Protein AF-A0A067PJH4-F1 (afdb_monomer)

pLDDT: mean 76.13, std 14.45, range [44.94, 95.19]

Secondary structure (DSSP, 8-state):
--HHHHHHHHHHHH-GGGTSPP-S-HHHHTTHHHHHHHHHHHHHHH-TTSS-HHHHHHHTTSS-TTS--PPPPSSSPPHHHHHHHHHHHHHHHHHHHHHHHHHHHHHTPPPP----

Organism: NCBI:txid933084

Structure (mmCIF, N/CA/C/O backbone):
data_AF-A0A067PJH4-F1
#
_entry.id   AF-A0A067PJH4-F1
#
loop_
_atom_site.group_PDB
_atom_site.id
_atom_site.type_symbol
_atom_site.label_atom_id
_atom_site.label_alt_id
_atom_site.label_comp_id
_atom_site.label_asym_id
_atom_site.label_entity_id
_atom_site.label_seq_id
_atom_site.pdbx_PDB_ins_code
_atom_site.Cartn_x
_atom_site.Cartn_y
_atom_site.Cartn_z
_atom_site.occupancy
_atom_site.B_iso_or_equiv
_atom_site.auth_seq_id
_atom_site.auth_comp_id
_atom_site.auth_asym_id
_atom_site.auth_atom_id
_atom_site.pdbx_PDB_model_num
ATOM 1 N N . GLN A 1 1 ? 20.471 2.892 -0.998 1.00 52.94 1 GLN A N 1
ATOM 2 C CA . GLN A 1 1 ? 19.216 3.338 -1.635 1.00 52.94 1 GLN A CA 1
ATOM 3 C C . GLN A 1 1 ? 18.315 2.127 -1.824 1.00 52.94 1 GLN A C 1
ATOM 5 O O . GLN A 1 1 ? 18.757 1.138 -2.403 1.00 52.94 1 GLN A O 1
ATOM 10 N N . ASN A 1 2 ? 17.112 2.161 -1.260 1.00 72.62 2 ASN A N 1
ATOM 11 C CA . ASN A 1 2 ? 16.223 1.009 -1.178 1.00 72.62 2 ASN A CA 1
ATOM 12 C C . ASN A 1 2 ? 15.384 0.891 -2.463 1.00 72.62 2 ASN A C 1
ATOM 14 O O . ASN A 1 2 ? 14.664 1.815 -2.836 1.00 72.62 2 ASN A O 1
ATOM 18 N N . VAL A 1 3 ? 15.464 -0.244 -3.164 1.00 70.44 3 VAL A N 1
ATOM 19 C CA . VAL A 1 3 ? 14.718 -0.462 -4.424 1.00 70.44 3 VAL A CA 1
ATOM 20 C C . VAL A 1 3 ? 13.205 -0.406 -4.187 1.00 70.44 3 VAL A C 1
ATOM 22 O O . VAL A 1 3 ? 12.457 0.050 -5.048 1.00 70.44 3 VAL A O 1
ATOM 25 N N . ILE A 1 4 ? 12.775 -0.825 -2.997 1.00 71.69 4 ILE A N 1
ATOM 26 C CA . ILE A 1 4 ? 11.375 -0.846 -2.576 1.00 71.69 4 ILE A CA 1
ATOM 27 C C . ILE A 1 4 ? 10.819 0.580 -2.465 1.00 71.69 4 ILE A C 1
ATOM 29 O O . ILE A 1 4 ? 9.781 0.876 -3.050 1.00 71.69 4 ILE A O 1
ATOM 33 N N . GLU A 1 5 ? 11.537 1.478 -1.787 1.00 75.12 5 GLU A N 1
ATOM 34 C CA . GLU A 1 5 ? 11.152 2.892 -1.649 1.00 75.12 5 GLU A CA 1
ATOM 35 C C . GLU A 1 5 ? 11.035 3.573 -3.011 1.00 75.12 5 GLU A C 1
ATOM 37 O O . GLU A 1 5 ? 10.063 4.280 -3.264 1.00 75.12 5 GLU A O 1
ATOM 42 N N . ARG A 1 6 ? 11.966 3.288 -3.931 1.00 74.25 6 ARG A N 1
ATOM 43 C CA . ARG A 1 6 ? 11.918 3.844 -5.288 1.00 74.25 6 ARG A CA 1
ATOM 44 C C . ARG A 1 6 ? 10.659 3.413 -6.043 1.00 74.25 6 ARG A C 1
ATOM 46 O O . ARG A 1 6 ? 10.042 4.234 -6.711 1.00 74.25 6 ARG A O 1
ATOM 53 N N . ILE A 1 7 ? 10.270 2.142 -5.934 1.00 77.75 7 ILE A N 1
ATOM 54 C CA . ILE A 1 7 ? 9.057 1.623 -6.585 1.00 77.75 7 ILE A CA 1
ATOM 55 C C . ILE A 1 7 ? 7.810 2.278 -5.987 1.00 77.75 7 ILE A C 1
ATOM 57 O O . ILE A 1 7 ? 6.942 2.731 -6.732 1.00 77.75 7 ILE A O 1
ATOM 61 N N . PHE A 1 8 ? 7.726 2.371 -4.658 1.00 77.75 8 PHE A N 1
ATOM 62 C CA . PHE A 1 8 ? 6.590 3.023 -4.007 1.00 77.75 8 PHE A CA 1
ATOM 63 C C . PHE A 1 8 ? 6.503 4.511 -4.324 1.00 77.75 8 PHE A C 1
ATOM 65 O O . PHE A 1 8 ? 5.397 5.016 -4.498 1.00 77.75 8 PHE A O 1
ATOM 72 N N . GLY A 1 9 ? 7.640 5.191 -4.453 1.00 78.38 9 GLY A N 1
ATOM 73 C CA . GLY A 1 9 ? 7.681 6.567 -4.918 1.00 78.38 9 GLY A CA 1
ATOM 74 C C . GLY A 1 9 ? 7.031 6.713 -6.296 1.00 78.38 9 GLY A C 1
ATOM 75 O O . GLY A 1 9 ? 6.099 7.499 -6.444 1.00 78.38 9 GLY A O 1
ATOM 76 N N . VAL A 1 10 ? 7.479 5.930 -7.290 1.00 80.00 10 VAL A N 1
ATOM 77 C CA . VAL A 1 10 ? 6.951 6.017 -8.670 1.00 80.00 10 VAL A CA 1
ATOM 78 C C . VAL A 1 10 ? 5.439 5.804 -8.672 1.00 80.00 10 VAL A C 1
ATOM 80 O O . VAL A 1 10 ? 4.696 6.515 -9.347 1.00 80.00 10 VAL A O 1
ATOM 83 N N . MET A 1 11 ? 4.978 4.837 -7.876 1.00 81.62 11 MET A N 1
ATOM 84 C CA . MET A 1 11 ? 3.560 4.520 -7.750 1.00 81.62 11 MET A CA 1
ATOM 85 C C . MET A 1 11 ? 2.754 5.659 -7.114 1.00 81.62 11 MET A C 1
ATOM 87 O O . MET A 1 11 ? 1.649 5.928 -7.575 1.00 81.62 11 MET A O 1
ATOM 91 N N . LYS A 1 12 ? 3.273 6.334 -6.082 1.00 80.75 12 LYS A N 1
ATOM 92 C CA . LYS A 1 12 ? 2.582 7.455 -5.423 1.00 80.75 12 LYS A CA 1
ATOM 93 C C . LYS A 1 12 ? 2.448 8.677 -6.332 1.00 80.75 12 LYS A C 1
ATOM 95 O O . LYS A 1 12 ? 1.364 9.250 -6.395 1.00 80.75 12 LYS A O 1
ATOM 100 N N . TRP A 1 13 ? 3.497 9.008 -7.083 1.00 80.94 13 TRP A N 1
ATOM 101 C CA . TRP A 1 13 ? 3.464 10.103 -8.059 1.00 80.94 13 TRP A CA 1
ATOM 102 C C . TRP A 1 13 ? 2.497 9.818 -9.205 1.00 80.94 13 TRP A C 1
ATOM 104 O O . TRP A 1 13 ? 1.666 10.654 -9.554 1.00 80.94 13 TRP A O 1
ATOM 114 N N . GLN A 1 14 ? 2.540 8.599 -9.750 1.00 81.06 14 GLN A N 1
ATOM 115 C CA . GLN A 1 14 ? 1.642 8.213 -10.834 1.00 81.06 14 GLN A CA 1
ATOM 116 C C . GLN A 1 14 ? 0.177 8.149 -10.373 1.00 81.06 14 GLN A C 1
ATOM 118 O O . GLN A 1 14 ? -0.734 8.483 -11.132 1.00 81.06 14 GLN A O 1
ATOM 123 N N . TRP A 1 15 ? -0.066 7.717 -9.133 1.00 85.50 15 TRP A N 1
ATOM 124 C CA . TRP A 1 15 ? -1.402 7.460 -8.609 1.00 85.50 15 TRP A CA 1
ATOM 125 C C . TRP A 1 15 ? -1.646 8.236 -7.313 1.00 85.50 15 TRP A C 1
ATOM 127 O O . TRP A 1 15 ? -1.503 7.702 -6.213 1.00 85.50 15 TRP A O 1
ATOM 137 N N . ARG A 1 16 ? -2.138 9.477 -7.439 1.00 78.38 16 ARG A N 1
ATOM 138 C CA . ARG A 1 16 ? -2.476 10.356 -6.296 1.00 78.38 16 ARG A CA 1
ATOM 139 C C . ARG A 1 16 ? -3.435 9.734 -5.270 1.00 78.38 16 ARG A C 1
ATOM 141 O O . ARG A 1 16 ? -3.446 10.152 -4.118 1.00 78.38 16 ARG A O 1
ATOM 148 N N . ILE A 1 17 ? -4.207 8.714 -5.654 1.00 81.25 17 ILE A N 1
ATOM 149 C CA . ILE A 1 17 ? -5.060 7.933 -4.740 1.00 81.25 17 ILE A CA 1
ATOM 150 C C . ILE A 1 17 ? -4.268 7.233 -3.618 1.00 81.25 17 ILE A C 1
ATOM 152 O O . ILE A 1 17 ? -4.845 6.894 -2.595 1.00 81.25 17 ILE A O 1
ATOM 156 N N . LEU A 1 18 ? -2.957 7.026 -3.789 1.00 79.44 18 LEU A N 1
ATOM 157 C CA . LEU A 1 18 ? -2.064 6.487 -2.756 1.00 79.44 18 LEU A CA 1
ATOM 158 C C . LEU A 1 18 ? -1.536 7.555 -1.785 1.00 79.44 18 LEU A C 1
ATOM 160 O O . LEU A 1 18 ? -0.932 7.204 -0.772 1.00 79.44 18 LEU A O 1
ATOM 164 N N . VAL A 1 19 ? -1.717 8.837 -2.112 1.00 73.69 19 VAL A N 1
ATOM 165 C CA . VAL A 1 19 ? -1.280 9.989 -1.306 1.00 73.69 19 VAL A CA 1
ATOM 166 C C . VAL A 1 19 ? -2.459 10.589 -0.536 1.00 73.69 19 VAL A C 1
ATOM 168 O O . VAL A 1 19 ? -2.292 11.101 0.566 1.00 73.69 19 VAL A O 1
ATOM 171 N N . LEU A 1 20 ? -3.665 10.498 -1.096 1.00 75.19 20 LEU A N 1
ATOM 172 C CA . LEU A 1 20 ? -4.884 10.978 -0.455 1.00 75.19 20 LEU A CA 1
ATOM 173 C C . LEU A 1 20 ? -5.396 9.975 0.593 1.00 75.19 20 LEU A C 1
ATOM 175 O O . LEU A 1 20 ? -5.329 8.767 0.351 1.00 75.19 20 LEU A O 1
ATOM 179 N N . PRO A 1 21 ? -5.950 10.446 1.729 1.00 66.69 21 PRO A N 1
ATOM 180 C CA . PRO A 1 21 ? -6.597 9.568 2.692 1.00 66.69 21 PRO A CA 1
ATOM 181 C C . PRO A 1 21 ? -7.761 8.834 2.009 1.00 66.69 21 PRO A C 1
ATOM 183 O O . PRO A 1 21 ? -8.663 9.488 1.482 1.00 66.69 21 PRO A O 1
ATOM 186 N N . PRO A 1 22 ? -7.762 7.492 1.974 1.00 66.88 22 PRO A N 1
ATOM 187 C CA . PRO A 1 22 ? -8.841 6.762 1.333 1.00 66.88 22 PRO A CA 1
ATOM 188 C C . PRO A 1 22 ? -10.119 6.846 2.178 1.00 66.88 22 PRO A C 1
ATOM 190 O O . PRO A 1 22 ? -10.168 6.334 3.291 1.00 66.88 22 PRO A O 1
ATOM 193 N N . GLU A 1 23 ? -11.185 7.413 1.609 1.00 81.75 23 GLU A N 1
ATOM 194 C CA . GLU A 1 23 ? -12.554 7.367 2.165 1.00 81.75 23 GLU A CA 1
ATOM 195 C C . GLU A 1 23 ? -13.227 5.992 1.966 1.00 81.75 23 GLU A C 1
ATOM 197 O O . GLU A 1 23 ? -14.388 5.780 2.309 1.00 81.75 23 GLU A O 1
ATOM 202 N N . TYR A 1 24 ? -12.499 5.037 1.383 1.00 84.38 24 TYR A N 1
ATOM 203 C CA . TYR A 1 24 ? -12.992 3.704 1.065 1.00 84.38 24 TYR A CA 1
ATOM 204 C C . TYR A 1 24 ? -12.930 2.764 2.273 1.00 84.38 24 TYR A C 1
ATOM 206 O O . TYR A 1 24 ? -12.025 2.862 3.099 1.00 84.38 24 TYR A O 1
ATOM 214 N N . GLY A 1 25 ? -13.835 1.784 2.330 1.00 87.94 25 GLY A N 1
ATOM 215 C CA . GLY A 1 25 ? -13.760 0.686 3.298 1.00 87.94 25 GLY A CA 1
ATOM 216 C C . GLY A 1 25 ? -12.470 -0.137 3.165 1.00 87.94 25 GLY A C 1
ATOM 217 O O . GLY A 1 25 ? -11.844 -0.184 2.102 1.00 87.94 25 GLY A O 1
ATOM 218 N N . MET A 1 26 ? -12.055 -0.799 4.249 1.00 85.75 26 MET A N 1
ATOM 219 C CA . MET A 1 26 ? -10.810 -1.588 4.305 1.00 85.75 26 MET A CA 1
ATOM 220 C C . MET A 1 26 ? -10.762 -2.707 3.244 1.00 85.75 26 MET A C 1
ATOM 222 O O . MET A 1 26 ? -9.711 -3.028 2.684 1.00 85.75 26 MET A O 1
ATOM 226 N N . ASP A 1 27 ? -11.919 -3.280 2.922 1.00 89.12 27 ASP A N 1
ATOM 227 C CA . ASP A 1 27 ? -12.105 -4.286 1.877 1.00 89.12 27 ASP A CA 1
ATOM 228 C C . ASP A 1 27 ? -11.738 -3.770 0.476 1.00 89.12 27 ASP A C 1
ATOM 230 O O . ASP A 1 27 ? -11.226 -4.528 -0.351 1.00 89.12 27 ASP A O 1
ATOM 234 N N . ILE A 1 28 ? -11.954 -2.478 0.225 1.00 87.19 28 ILE A N 1
ATOM 235 C CA . ILE A 1 28 ? -11.571 -1.794 -1.009 1.00 87.19 28 ILE A CA 1
ATOM 236 C C . ILE A 1 28 ? -10.107 -1.363 -0.927 1.00 87.19 28 ILE A C 1
ATOM 238 O O . ILE A 1 28 ? -9.347 -1.632 -1.858 1.00 87.19 28 ILE A O 1
ATOM 242 N N . GLN A 1 29 ? -9.683 -0.763 0.192 1.00 87.69 29 GLN A N 1
ATOM 243 C CA . GLN A 1 29 ? -8.310 -0.275 0.376 1.00 87.69 29 GLN A CA 1
ATOM 244 C C . GLN A 1 29 ? -7.262 -1.366 0.126 1.00 87.69 29 GLN A C 1
ATOM 246 O O . GLN A 1 29 ? -6.265 -1.126 -0.551 1.00 87.69 29 GLN A O 1
ATOM 251 N N . THR A 1 30 ? -7.511 -2.590 0.594 1.00 88.12 30 THR A N 1
ATOM 252 C CA . THR A 1 30 ? -6.602 -3.734 0.396 1.00 88.12 30 THR A CA 1
ATOM 253 C C . THR A 1 30 ? -6.442 -4.160 -1.068 1.00 88.12 30 THR A C 1
ATOM 255 O O . THR A 1 30 ? -5.421 -4.747 -1.430 1.00 88.12 30 THR A O 1
ATOM 258 N N . ARG A 1 31 ? -7.411 -3.847 -1.936 1.00 92.06 31 ARG A N 1
ATOM 259 C CA . ARG A 1 31 ? -7.384 -4.198 -3.367 1.00 92.06 31 ARG A CA 1
ATOM 260 C C . ARG A 1 31 ? -6.678 -3.146 -4.218 1.00 92.06 31 ARG A C 1
ATOM 262 O O . ARG A 1 31 ? -6.160 -3.485 -5.283 1.00 92.06 31 ARG A O 1
ATOM 269 N N . ILE A 1 32 ? -6.630 -1.895 -3.752 1.00 89.56 32 ILE A N 1
ATOM 270 C CA . ILE A 1 32 ? -6.057 -0.761 -4.493 1.00 89.56 32 ILE A CA 1
ATOM 271 C C . ILE A 1 32 ? -4.590 -1.017 -4.886 1.00 89.56 32 ILE A C 1
ATOM 273 O O . ILE A 1 32 ? -4.294 -0.905 -6.077 1.00 89.56 32 ILE A O 1
ATOM 277 N N . PRO A 1 33 ? -3.670 -1.431 -3.985 1.00 87.75 33 PRO A N 1
ATOM 278 C CA . PRO A 1 33 ? -2.267 -1.629 -4.355 1.00 87.75 33 PRO A CA 1
ATOM 279 C C . PRO A 1 33 ? -2.080 -2.662 -5.470 1.00 87.75 33 PRO A C 1
ATOM 281 O O . PRO A 1 33 ? -1.357 -2.416 -6.433 1.00 87.75 33 PRO A O 1
ATOM 284 N N . ALA A 1 34 ? -2.769 -3.802 -5.380 1.00 89.56 34 ALA A N 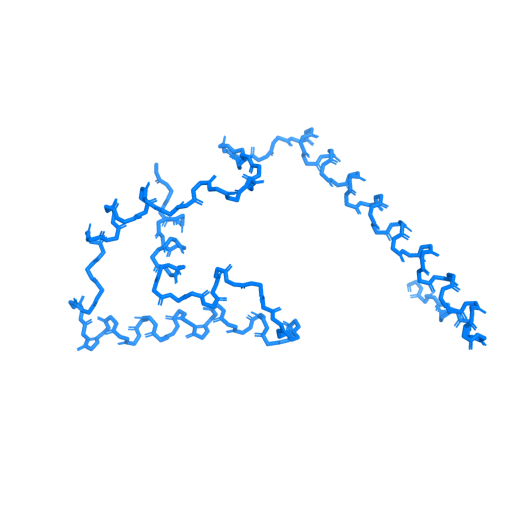1
ATOM 285 C CA . ALA A 1 34 ? -2.674 -4.859 -6.382 1.00 89.56 34 ALA A CA 1
ATOM 286 C C . ALA A 1 34 ? -3.232 -4.412 -7.744 1.00 89.56 34 ALA A C 1
ATOM 288 O O . ALA A 1 34 ? -2.614 -4.679 -8.778 1.00 89.56 34 ALA A O 1
ATOM 289 N N . ALA A 1 35 ? -4.361 -3.695 -7.749 1.00 92.19 35 ALA A N 1
ATOM 290 C CA . ALA A 1 35 ? -4.964 -3.162 -8.967 1.00 92.19 35 ALA A CA 1
ATOM 291 C C . ALA A 1 35 ? -4.048 -2.138 -9.654 1.00 92.19 35 ALA A C 1
ATOM 293 O O . ALA A 1 35 ? -3.807 -2.238 -10.857 1.00 92.19 35 ALA A O 1
ATOM 294 N N . LEU A 1 36 ? -3.477 -1.200 -8.893 1.00 91.19 36 LEU A N 1
ATOM 295 C CA . LEU A 1 36 ? -2.552 -0.204 -9.432 1.00 91.19 36 LEU A CA 1
ATOM 296 C C . LEU A 1 36 ? -1.277 -0.851 -9.973 1.00 91.19 36 LEU A C 1
ATOM 298 O O . LEU A 1 36 ? -0.826 -0.476 -11.051 1.00 91.19 36 LEU A O 1
ATOM 302 N N . CYS A 1 37 ? -0.724 -1.858 -9.290 1.00 88.06 37 CYS A N 1
ATOM 303 C CA . CYS A 1 37 ? 0.414 -2.624 -9.803 1.00 88.06 37 CYS A CA 1
ATOM 304 C C . CYS A 1 37 ? 0.084 -3.319 -11.133 1.00 88.06 37 CYS A C 1
ATOM 306 O O . CYS A 1 37 ? 0.901 -3.311 -12.053 1.00 88.06 37 CYS A O 1
ATOM 308 N N . ALA A 1 38 ? -1.112 -3.902 -11.265 1.00 92.44 38 ALA A N 1
ATOM 309 C CA . ALA A 1 38 ? -1.544 -4.534 -12.509 1.00 92.44 38 ALA A CA 1
ATOM 310 C C . ALA A 1 38 ? -1.671 -3.515 -13.655 1.00 92.44 38 ALA A C 1
ATOM 312 O O . ALA A 1 38 ? -1.174 -3.767 -14.752 1.00 92.44 38 ALA A O 1
ATOM 313 N N . ILE A 1 39 ? -2.271 -2.351 -13.387 1.00 91.56 39 ILE A N 1
ATOM 314 C CA . ILE A 1 39 ? -2.413 -1.260 -14.363 1.00 91.56 39 ILE A CA 1
ATOM 315 C C . ILE A 1 39 ? -1.042 -0.695 -14.748 1.00 91.56 39 ILE A C 1
ATOM 317 O O . ILE A 1 39 ? -0.760 -0.531 -15.931 1.00 91.56 39 ILE A O 1
ATOM 321 N N . HIS A 1 40 ? -0.161 -0.459 -13.776 1.00 87.62 40 HIS A N 1
ATOM 322 C CA . HIS A 1 40 ? 1.205 0.002 -14.015 1.00 87.62 40 HIS A CA 1
ATOM 323 C C . HIS A 1 40 ? 1.973 -0.973 -14.918 1.00 87.62 40 HIS A C 1
ATOM 325 O O . HIS A 1 40 ? 2.580 -0.565 -15.908 1.00 87.62 40 HIS A O 1
ATOM 331 N N . ASN A 1 41 ? 1.890 -2.275 -14.632 1.00 88.31 41 ASN A N 1
ATOM 332 C CA . ASN A 1 41 ? 2.519 -3.311 -15.451 1.00 88.31 41 ASN A CA 1
ATOM 333 C C . ASN A 1 41 ? 1.924 -3.382 -16.861 1.00 88.31 41 ASN A C 1
ATOM 335 O O . ASN A 1 41 ? 2.658 -3.611 -17.823 1.00 88.31 41 ASN A O 1
ATOM 339 N N . PHE A 1 42 ? 0.609 -3.195 -16.989 1.00 92.44 42 PHE A N 1
ATOM 340 C CA . PHE A 1 42 ? -0.067 -3.143 -18.280 1.00 92.44 42 PHE A CA 1
ATOM 341 C C . PHE A 1 42 ? 0.441 -1.963 -19.111 1.00 92.44 42 PHE A C 1
ATOM 343 O O . PHE A 1 42 ? 0.927 -2.173 -20.218 1.00 92.44 42 PHE A O 1
ATOM 350 N N . ILE A 1 43 ? 0.416 -0.751 -18.554 1.00 88.31 43 ILE A N 1
ATOM 351 C CA . ILE A 1 43 ? 0.903 0.459 -19.227 1.00 88.31 43 ILE A CA 1
ATOM 352 C C . ILE A 1 43 ? 2.355 0.267 -19.657 1.00 88.31 43 ILE A C 1
ATOM 354 O O . ILE A 1 43 ? 2.654 0.378 -20.836 1.00 88.31 43 ILE A O 1
ATOM 358 N N . ARG A 1 44 ? 3.235 -0.165 -18.748 1.00 84.81 44 ARG A N 1
ATOM 359 C CA . ARG A 1 44 ? 4.658 -0.377 -19.051 1.00 84.81 44 ARG A CA 1
ATOM 360 C C . ARG A 1 44 ? 4.905 -1.391 -20.173 1.00 84.81 44 ARG A C 1
ATOM 362 O O . ARG A 1 44 ? 5.917 -1.315 -20.863 1.00 84.81 44 ARG A O 1
ATOM 369 N N . ARG A 1 45 ? 4.015 -2.373 -20.339 1.00 89.38 45 ARG A N 1
ATOM 370 C CA . ARG A 1 45 ? 4.129 -3.388 -21.394 1.00 89.38 45 ARG A CA 1
ATOM 371 C C . ARG A 1 45 ? 3.774 -2.847 -22.779 1.00 89.38 45 ARG A C 1
ATOM 373 O O . ARG A 1 45 ? 4.337 -3.334 -23.756 1.00 89.38 45 ARG A O 1
ATOM 380 N N . PHE A 1 46 ? 2.829 -1.917 -22.865 1.00 91.19 46 PHE A N 1
ATOM 381 C CA . PHE A 1 46 ? 2.294 -1.420 -24.137 1.00 91.19 46 PHE A CA 1
ATOM 382 C C . PHE A 1 46 ? 2.784 -0.016 -24.501 1.00 91.19 46 PHE A C 1
ATOM 384 O O . PHE A 1 46 ? 2.790 0.329 -25.677 1.00 91.19 46 PHE A O 1
ATOM 391 N N . ASP A 1 47 ? 3.224 0.751 -23.512 1.00 86.75 47 ASP A N 1
ATOM 392 C CA . ASP A 1 47 ? 3.789 2.086 -23.650 1.00 86.75 47 ASP A CA 1
ATOM 393 C C . ASP A 1 47 ? 4.914 2.268 -22.608 1.00 86.75 47 ASP A C 1
ATOM 395 O O . ASP A 1 47 ? 4.692 2.770 -21.500 1.00 86.75 47 ASP A O 1
ATOM 399 N N . PRO A 1 48 ? 6.125 1.763 -22.905 1.00 78.75 48 PRO A N 1
ATOM 400 C CA . PRO A 1 48 ? 7.248 1.799 -21.972 1.00 78.75 48 PRO A CA 1
ATOM 401 C C . PRO A 1 48 ? 7.768 3.219 -21.704 1.00 78.75 48 PRO A C 1
ATOM 403 O O . PRO A 1 48 ? 8.397 3.426 -20.667 1.00 78.75 48 PRO A O 1
ATOM 406 N N . ASP A 1 49 ? 7.479 4.175 -22.592 1.00 80.88 49 ASP A N 1
ATOM 407 C CA . ASP A 1 49 ? 7.920 5.569 -22.488 1.00 80.88 49 ASP A CA 1
ATOM 408 C C . ASP A 1 49 ? 6.886 6.462 -21.777 1.00 80.88 49 ASP A C 1
ATOM 410 O O . ASP A 1 49 ? 7.189 7.602 -21.424 1.00 80.88 49 ASP A O 1
ATOM 414 N N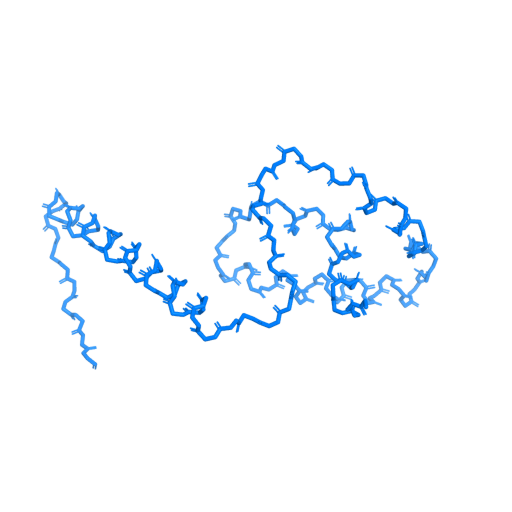 . TYR A 1 50 ? 5.680 5.940 -21.505 1.00 79.81 50 TYR A N 1
ATOM 415 C CA . TYR A 1 50 ? 4.615 6.644 -20.780 1.00 79.81 50 TYR A CA 1
ATOM 416 C C . TYR A 1 50 ? 5.068 7.173 -19.414 1.00 79.81 50 TYR A C 1
ATOM 418 O O . TYR A 1 50 ? 4.654 8.247 -18.978 1.00 79.81 50 TYR A O 1
ATOM 426 N N . ILE A 1 51 ? 5.910 6.400 -18.721 1.00 72.62 51 ILE A N 1
ATOM 427 C CA . ILE A 1 51 ? 6.450 6.748 -17.407 1.00 72.62 51 ILE A CA 1
ATOM 428 C C . ILE A 1 51 ? 7.951 6.949 -17.553 1.00 72.62 51 ILE A C 1
ATOM 430 O O . ILE A 1 51 ? 8.730 5.997 -17.477 1.00 72.62 51 ILE A O 1
ATOM 434 N N . ASP A 1 52 ? 8.366 8.202 -17.703 1.00 70.06 52 ASP A N 1
ATOM 435 C CA . ASP A 1 52 ? 9.777 8.550 -17.608 1.00 70.06 52 ASP A CA 1
ATOM 436 C C . ASP A 1 52 ? 10.222 8.507 -16.137 1.00 70.06 52 ASP A C 1
ATOM 438 O O . ASP A 1 52 ? 10.136 9.481 -15.385 1.00 70.06 52 ASP A O 1
ATOM 442 N N . ALA A 1 53 ? 10.710 7.339 -15.722 1.00 62.97 53 ALA A N 1
ATOM 443 C CA . ALA A 1 53 ? 11.253 7.121 -14.387 1.00 62.97 53 ALA A CA 1
ATOM 444 C C . ALA A 1 53 ? 12.463 8.025 -14.069 1.00 62.97 53 ALA A C 1
ATOM 446 O O . ALA A 1 53 ? 12.787 8.195 -12.894 1.00 62.97 53 ALA A O 1
ATOM 447 N N . ASN A 1 54 ? 13.123 8.619 -15.073 1.00 63.19 54 ASN A N 1
ATOM 448 C CA . ASN A 1 54 ? 14.212 9.571 -14.844 1.00 63.19 54 ASN A CA 1
ATOM 449 C C . ASN A 1 54 ? 13.679 10.965 -14.488 1.00 63.19 54 ASN A C 1
ATOM 451 O O . ASN A 1 54 ? 14.265 11.629 -13.635 1.00 63.19 54 ASN A O 1
ATOM 455 N N . LYS A 1 55 ? 12.543 11.385 -15.065 1.00 62.78 55 LYS A N 1
ATOM 456 C CA . LYS A 1 55 ? 11.820 12.608 -14.656 1.00 62.78 55 LYS A CA 1
ATOM 457 C C . LYS A 1 55 ? 11.387 12.545 -13.194 1.00 62.78 55 LYS A C 1
ATOM 459 O O . LYS A 1 55 ? 11.517 13.517 -12.456 1.00 62.78 55 LYS A O 1
ATOM 464 N N . PHE A 1 56 ? 10.940 11.366 -12.774 1.00 61.25 56 PHE A N 1
ATOM 465 C CA . PHE A 1 56 ? 10.500 11.094 -11.412 1.00 61.25 56 PHE A CA 1
ATOM 466 C C . PHE A 1 56 ? 11.602 11.308 -10.353 1.00 61.25 56 PHE A C 1
ATOM 468 O O . PHE A 1 56 ? 11.313 11.724 -9.235 1.00 61.25 56 PHE A O 1
ATOM 475 N N . GLN A 1 57 ? 12.877 11.089 -10.692 1.00 56.09 57 GLN A N 1
ATOM 476 C CA . GLN A 1 57 ? 13.975 11.312 -9.746 1.00 56.09 57 GLN A CA 1
ATOM 477 C C . GLN A 1 57 ? 14.250 12.804 -9.466 1.00 56.09 57 GLN A C 1
ATOM 479 O O . GLN A 1 57 ? 14.855 13.113 -8.442 1.00 56.09 57 GLN A O 1
ATOM 484 N N . GLY A 1 58 ? 13.803 13.712 -10.343 1.00 52.53 58 GLY A N 1
ATOM 485 C CA . GLY A 1 58 ? 13.854 15.161 -10.117 1.00 52.53 58 GLY A CA 1
ATOM 486 C C . GLY A 1 58 ? 12.669 15.688 -9.301 1.00 52.53 58 GLY A C 1
ATOM 487 O O . GLY A 1 58 ? 12.878 16.479 -8.392 1.00 52.53 58 GLY A O 1
ATOM 488 N N . ASP A 1 59 ? 11.456 15.199 -9.583 1.00 51.88 59 ASP A N 1
ATOM 489 C CA . ASP A 1 59 ? 10.191 15.657 -8.967 1.00 51.88 59 ASP A CA 1
ATOM 490 C C . ASP A 1 59 ? 10.010 15.187 -7.509 1.00 51.88 59 ASP A C 1
ATOM 492 O O . ASP A 1 59 ? 9.378 15.861 -6.703 1.00 51.88 59 ASP A O 1
ATOM 496 N N . LEU A 1 60 ? 10.597 14.042 -7.134 1.00 52.38 60 LEU A N 1
ATOM 497 C CA . LEU A 1 60 ? 10.584 13.532 -5.754 1.00 52.38 60 LEU A CA 1
ATOM 498 C C . LEU A 1 60 ? 11.244 14.460 -4.725 1.00 52.38 60 LEU A C 1
ATOM 500 O O . LEU A 1 60 ? 11.049 14.275 -3.526 1.00 52.38 60 LEU A O 1
ATOM 504 N N . LEU A 1 61 ? 12.080 15.393 -5.180 1.00 50.72 61 LEU A N 1
ATOM 505 C CA . LEU A 1 61 ? 12.741 16.365 -4.314 1.00 50.72 61 LEU A CA 1
ATOM 506 C C . LEU A 1 61 ? 11.831 17.563 -3.990 1.00 50.72 61 LEU A C 1
ATOM 508 O O . LEU A 1 61 ? 12.137 18.293 -3.050 1.00 50.72 61 LEU A O 1
ATOM 512 N N . ASP A 1 62 ? 10.719 17.720 -4.721 1.00 49.47 62 ASP A N 1
ATOM 513 C CA . ASP A 1 62 ? 9.794 18.857 -4.637 1.00 49.47 62 ASP A CA 1
ATOM 514 C C . ASP A 1 62 ? 8.417 18.492 -4.033 1.00 49.47 62 ASP A C 1
ATOM 516 O O . ASP A 1 62 ? 7.554 19.364 -3.913 1.00 49.47 62 ASP A O 1
ATOM 520 N N . GLU A 1 63 ? 8.188 17.238 -3.605 1.00 51.03 63 GLU A N 1
ATOM 521 C CA . GLU A 1 63 ? 6.992 16.867 -2.824 1.00 51.03 63 GLU A CA 1
ATOM 522 C C . GLU A 1 63 ? 7.058 17.481 -1.412 1.00 51.03 63 GLU A C 1
ATOM 524 O O . GLU A 1 63 ? 7.529 16.876 -0.453 1.00 51.03 63 GLU A O 1
ATOM 529 N N . ASP A 1 64 ? 6.606 18.732 -1.335 1.00 46.81 64 ASP A N 1
ATOM 530 C CA . ASP A 1 64 ? 5.878 19.375 -0.238 1.00 46.81 64 ASP A CA 1
ATOM 531 C C . ASP A 1 64 ? 6.192 18.833 1.172 1.00 46.81 64 ASP A C 1
ATOM 533 O O . ASP A 1 64 ? 5.433 18.078 1.783 1.00 46.81 64 ASP A O 1
ATOM 537 N N . ASN A 1 65 ? 7.330 19.280 1.714 1.00 47.34 65 ASN A N 1
ATOM 538 C CA . ASN A 1 65 ? 7.742 19.089 3.111 1.00 47.34 65 ASN A CA 1
ATOM 539 C C . ASN A 1 65 ? 6.829 19.815 4.131 1.00 47.34 65 ASN A C 1
ATOM 541 O O . ASN A 1 65 ? 7.161 19.871 5.314 1.00 47.34 65 ASN A O 1
ATOM 545 N N . ASP A 1 66 ? 5.700 20.396 3.711 1.00 44.94 66 ASP A N 1
ATOM 546 C CA . ASP A 1 66 ? 4.874 21.270 4.557 1.00 44.94 66 ASP A CA 1
ATOM 547 C C . ASP A 1 66 ? 3.809 2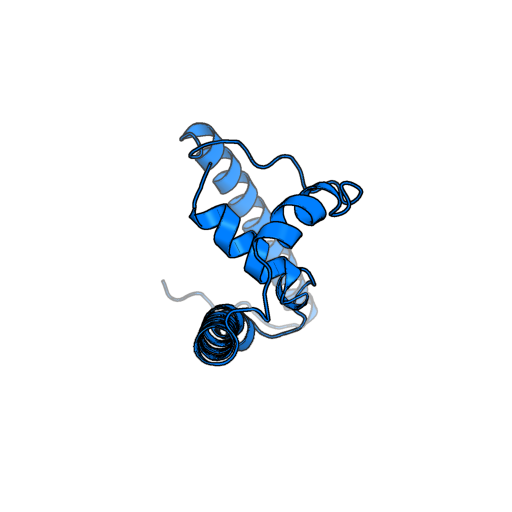0.520 5.376 1.00 44.94 66 ASP A C 1
ATOM 549 O O . ASP A 1 66 ? 3.110 21.091 6.216 1.00 44.94 66 ASP A O 1
ATOM 553 N N . VAL A 1 67 ? 3.716 19.199 5.206 1.00 48.22 67 VAL A N 1
ATOM 554 C CA . VAL A 1 67 ? 3.008 18.342 6.155 1.00 48.22 67 VAL A CA 1
ATOM 555 C C . VAL A 1 67 ? 4.067 17.685 7.025 1.00 48.22 67 VAL A C 1
ATOM 557 O O . VAL A 1 67 ? 4.813 16.836 6.549 1.00 48.22 67 VAL A O 1
ATOM 560 N N . ALA A 1 68 ? 4.141 18.082 8.297 1.00 51.84 68 ALA A N 1
ATOM 561 C CA . ALA A 1 68 ? 5.034 17.510 9.303 1.00 51.84 68 ALA A CA 1
ATOM 562 C C . ALA A 1 68 ? 4.678 16.037 9.611 1.00 51.84 68 ALA A C 1
ATOM 564 O O . ALA A 1 68 ? 4.259 15.684 10.715 1.00 51.84 68 ALA A O 1
ATOM 565 N N . TRP A 1 69 ? 4.813 15.158 8.623 1.00 48.12 69 TRP A N 1
ATOM 566 C CA . TRP A 1 69 ? 4.942 13.729 8.826 1.00 48.12 69 TRP A CA 1
ATOM 567 C C . TRP A 1 69 ? 6.296 13.548 9.498 1.00 48.12 69 TRP A C 1
ATOM 569 O O . TRP A 1 69 ? 7.326 13.816 8.890 1.00 48.12 69 TRP A O 1
ATOM 579 N N . GLY A 1 70 ? 6.288 13.206 10.787 1.00 53.25 70 GLY A N 1
ATOM 580 C CA . GLY A 1 70 ? 7.521 13.040 11.555 1.00 53.25 70 GLY A CA 1
ATOM 581 C C . GLY A 1 70 ? 8.533 12.155 10.824 1.00 53.25 70 GLY A C 1
ATOM 582 O O . GLY A 1 70 ? 8.139 11.229 10.112 1.00 53.25 70 GLY A O 1
ATOM 583 N N . ASP A 1 71 ? 9.820 12.449 11.015 1.00 61.31 71 ASP A N 1
ATOM 584 C CA . ASP A 1 71 ? 10.914 11.744 10.347 1.00 61.31 71 ASP A CA 1
ATOM 585 C C . ASP A 1 71 ? 10.750 10.225 10.462 1.00 61.31 71 ASP A C 1
ATOM 587 O O . ASP A 1 71 ? 10.685 9.652 11.557 1.00 61.31 71 ASP A O 1
ATOM 591 N N . LEU A 1 72 ? 10.692 9.561 9.306 1.00 55.91 72 LEU A N 1
ATOM 592 C CA . LEU A 1 72 ? 10.811 8.114 9.246 1.00 55.91 72 LEU A CA 1
ATOM 593 C C . LEU A 1 72 ? 12.241 7.753 9.650 1.00 55.91 72 LEU A C 1
ATOM 595 O O . LEU A 1 72 ? 13.202 8.226 9.049 1.00 55.91 72 LEU A O 1
ATOM 599 N N . ALA A 1 73 ? 12.383 6.908 10.672 1.00 58.47 73 ALA A N 1
ATOM 600 C CA . ALA A 1 73 ? 13.691 6.431 11.095 1.00 58.47 73 ALA A CA 1
ATOM 601 C C . ALA A 1 73 ? 14.388 5.697 9.935 1.00 58.47 73 ALA A C 1
ATOM 603 O O . ALA A 1 73 ? 13.845 4.742 9.374 1.00 58.47 73 ALA A O 1
ATOM 604 N N . GLU A 1 74 ? 15.599 6.130 9.585 1.00 54.03 74 GLU A N 1
ATOM 605 C CA . GLU A 1 74 ? 16.443 5.439 8.612 1.00 54.03 74 GLU A CA 1
ATOM 606 C C . GLU A 1 74 ? 16.965 4.128 9.226 1.00 54.03 74 GLU A C 1
ATOM 608 O O . GLU A 1 74 ? 17.880 4.117 10.049 1.00 54.03 74 GLU A O 1
ATOM 613 N N . GLY A 1 75 ? 16.369 2.999 8.829 1.00 65.00 75 GLY A N 1
ATOM 614 C CA . GLY A 1 75 ? 16.822 1.656 9.202 1.00 65.00 75 GLY A CA 1
ATOM 615 C C . GLY A 1 75 ? 15.755 0.780 9.870 1.00 65.00 75 GLY A C 1
ATOM 616 O O . GLY A 1 75 ? 14.638 1.220 10.136 1.00 65.00 75 GLY A O 1
ATOM 617 N N . PRO A 1 76 ? 16.057 -0.510 10.112 1.00 61.25 76 PRO A N 1
ATOM 618 C CA . PRO A 1 76 ? 15.143 -1.399 10.819 1.00 61.25 76 PRO A CA 1
ATOM 619 C C . PRO A 1 76 ? 14.932 -0.906 12.255 1.00 61.25 76 PRO A C 1
ATOM 621 O O . PRO A 1 76 ? 15.900 -0.668 12.976 1.00 61.25 76 PRO A O 1
ATOM 624 N N . ALA A 1 77 ? 13.668 -0.799 12.674 1.00 64.19 77 ALA A N 1
ATOM 625 C CA . ALA A 1 77 ? 13.314 -0.360 14.021 1.00 64.19 77 ALA A CA 1
ATOM 626 C C . ALA A 1 77 ? 14.018 -1.222 15.077 1.00 64.19 77 ALA A C 1
ATOM 628 O O . ALA A 1 77 ? 13.919 -2.456 15.062 1.00 64.19 77 ALA A O 1
ATOM 629 N N . ASN A 1 78 ? 14.712 -0.578 16.015 1.00 80.12 78 ASN A N 1
ATOM 630 C CA . ASN A 1 78 ? 15.338 -1.300 17.115 1.00 80.12 78 ASN A CA 1
ATOM 631 C C . ASN A 1 78 ? 14.265 -1.845 18.081 1.00 80.12 78 ASN 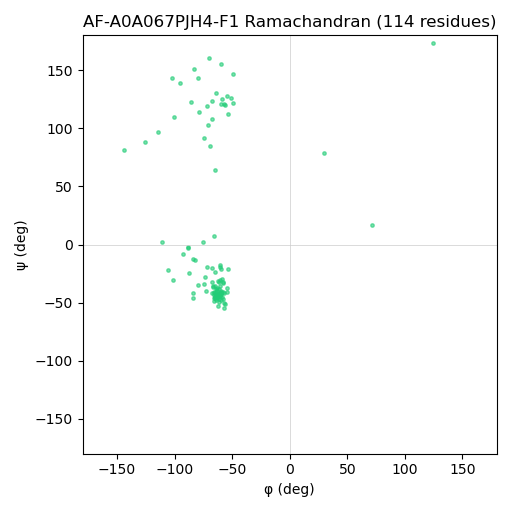A C 1
ATOM 633 O O . ASN A 1 78 ? 13.114 -1.399 18.110 1.00 80.12 78 ASN A O 1
ATOM 637 N N . ALA A 1 79 ? 14.625 -2.844 18.893 1.00 79.88 79 ALA A N 1
ATOM 638 C CA . ALA A 1 79 ? 13.673 -3.490 19.802 1.00 79.88 79 ALA A CA 1
ATOM 639 C C . ALA A 1 79 ? 13.013 -2.497 20.783 1.00 79.88 79 ALA A C 1
ATOM 641 O O . ALA A 1 79 ? 11.845 -2.660 21.134 1.00 79.88 79 ALA A O 1
ATOM 642 N N . ALA A 1 80 ? 13.734 -1.445 21.184 1.00 79.81 80 ALA A N 1
ATOM 643 C CA . ALA A 1 80 ? 13.226 -0.418 22.086 1.00 79.81 80 ALA A CA 1
ATOM 644 C C . ALA A 1 80 ? 12.202 0.509 21.404 1.00 79.81 80 ALA A C 1
ATOM 646 O O . ALA A 1 80 ? 11.190 0.852 22.007 1.00 79.81 80 ALA A O 1
ATOM 647 N N . GLU A 1 81 ? 12.419 0.888 20.145 1.00 79.19 81 GLU A N 1
ATOM 648 C CA . GLU A 1 81 ? 11.470 1.646 19.321 1.00 79.19 81 GLU A CA 1
ATOM 649 C C . GLU A 1 81 ? 10.195 0.857 19.099 1.00 79.19 81 GLU A C 1
ATOM 651 O O . GLU A 1 81 ? 9.103 1.389 19.293 1.00 79.19 81 GLU A O 1
ATOM 656 N N . ARG A 1 82 ? 10.331 -0.432 18.773 1.00 79.81 82 ARG A N 1
ATOM 657 C CA . ARG A 1 82 ? 9.185 -1.322 18.602 1.00 79.81 82 ARG A CA 1
ATOM 658 C C . ARG A 1 82 ? 8.378 -1.452 19.891 1.00 79.81 82 ARG A C 1
ATOM 660 O O . ARG A 1 82 ? 7.155 -1.385 19.842 1.00 79.81 82 ARG A O 1
ATOM 667 N N . ALA A 1 83 ? 9.046 -1.578 21.038 1.00 81.25 83 ALA A N 1
ATOM 668 C CA . ALA A 1 83 ? 8.377 -1.603 22.335 1.00 81.25 83 ALA A CA 1
ATOM 669 C C . ALA A 1 83 ? 7.612 -0.295 22.601 1.00 81.25 83 ALA A C 1
ATOM 671 O O . ALA A 1 83 ? 6.43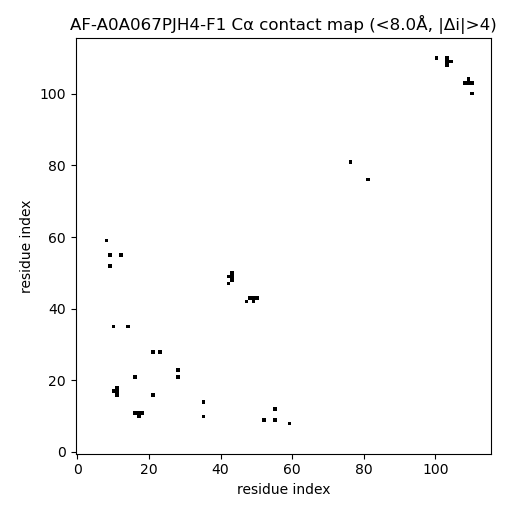2 -0.339 22.937 1.00 81.25 83 ALA A O 1
ATOM 672 N N . ARG A 1 84 ? 8.238 0.869 22.367 1.00 84.00 84 ARG A N 1
ATOM 673 C CA . ARG A 1 84 ? 7.582 2.180 22.522 1.00 84.00 84 ARG A CA 1
ATOM 674 C C . ARG A 1 84 ? 6.373 2.338 21.599 1.00 84.00 84 ARG A C 1
ATOM 676 O O . ARG A 1 84 ? 5.323 2.801 22.043 1.00 84.00 84 ARG A O 1
ATOM 683 N N . ALA A 1 85 ? 6.506 1.940 20.335 1.00 81.88 85 ALA A N 1
ATOM 684 C CA . ALA A 1 85 ? 5.428 1.997 19.353 1.00 81.88 85 ALA A CA 1
ATOM 685 C C . ALA A 1 85 ? 4.257 1.082 19.739 1.00 81.88 85 ALA A C 1
ATOM 687 O O . ALA A 1 85 ? 3.106 1.513 19.673 1.00 81.88 85 ALA A O 1
ATOM 688 N N . ASN A 1 86 ? 4.543 -0.136 20.211 1.00 84.50 86 ASN A N 1
ATOM 689 C CA . ASN A 1 86 ? 3.525 -1.060 20.710 1.00 84.50 86 ASN A CA 1
ATOM 690 C C . ASN A 1 86 ? 2.789 -0.471 21.915 1.00 84.50 86 ASN A C 1
ATOM 692 O O . ASN A 1 86 ? 1.572 -0.366 21.881 1.00 84.50 86 ASN A O 1
ATOM 696 N N . THR A 1 87 ? 3.507 0.038 22.921 1.00 91.31 87 THR A N 1
ATOM 697 C CA . THR A 1 87 ? 2.877 0.691 24.081 1.00 91.31 87 THR A CA 1
ATOM 698 C C . THR A 1 87 ? 1.996 1.866 23.665 1.00 91.31 87 THR A C 1
ATOM 700 O O . THR A 1 87 ? 0.894 2.043 24.185 1.00 91.31 87 THR A O 1
ATOM 703 N N . ARG A 1 88 ? 2.451 2.678 22.701 1.00 89.38 88 ARG A N 1
ATOM 704 C CA . ARG A 1 88 ? 1.651 3.792 22.182 1.00 89.38 88 ARG A CA 1
ATOM 705 C C . ARG A 1 88 ? 0.376 3.293 21.504 1.00 89.38 88 ARG A C 1
ATOM 707 O O . ARG A 1 88 ? -0.676 3.891 21.723 1.00 89.38 88 ARG A O 1
ATOM 714 N N . ARG A 1 89 ? 0.481 2.231 20.704 1.00 89.88 89 ARG A N 1
ATOM 715 C CA . ARG A 1 89 ? -0.638 1.597 20.002 1.00 89.88 89 ARG A CA 1
ATOM 716 C C . ARG A 1 89 ? -1.647 1.003 20.983 1.00 89.88 89 ARG A C 1
ATOM 718 O O . ARG A 1 89 ? -2.829 1.298 20.854 1.00 89.88 89 ARG A O 1
ATOM 725 N N . ASP A 1 90 ? -1.187 0.253 21.979 1.00 91.56 90 ASP A N 1
ATOM 726 C CA . ASP A 1 90 ? -2.046 -0.393 22.978 1.00 91.56 90 ASP A CA 1
ATOM 727 C C . ASP A 1 90 ? -2.802 0.644 23.811 1.00 91.56 90 ASP A C 1
ATOM 729 O O . ASP A 1 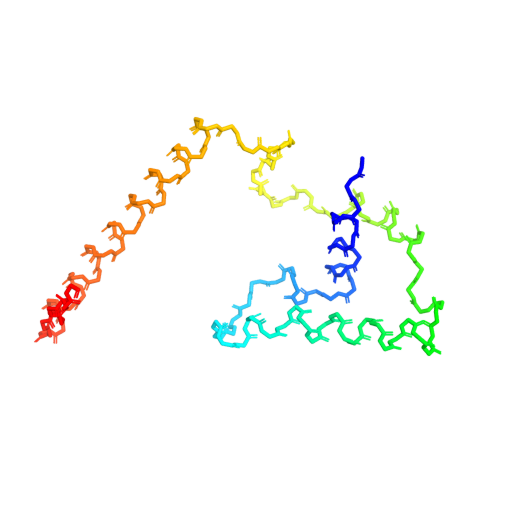90 ? -3.996 0.501 24.056 1.00 91.56 90 ASP A O 1
ATOM 733 N N . ARG A 1 91 ? -2.138 1.751 24.169 1.00 94.81 91 ARG A N 1
ATOM 734 C CA . ARG A 1 91 ? -2.786 2.874 24.858 1.00 94.81 91 ARG A CA 1
ATOM 735 C C . ARG A 1 91 ? -3.911 3.488 24.020 1.00 94.81 91 ARG A C 1
ATOM 737 O O . ARG A 1 91 ? -4.974 3.759 24.559 1.00 94.81 91 ARG A O 1
ATOM 744 N N . ILE A 1 92 ? -3.688 3.706 22.720 1.00 92.75 92 ILE A N 1
ATOM 745 C CA . ILE A 1 92 ? -4.729 4.238 21.821 1.00 92.75 92 ILE A CA 1
ATOM 746 C C . ILE A 1 92 ? -5.889 3.246 21.710 1.00 92.75 92 ILE A C 1
ATOM 748 O O . ILE A 1 92 ? -7.040 3.650 21.811 1.00 92.75 92 ILE A O 1
ATOM 752 N N . ALA A 1 93 ? -5.592 1.955 21.541 1.00 90.38 93 ALA A N 1
ATOM 753 C CA . ALA A 1 93 ? -6.616 0.918 21.466 1.00 90.38 93 ALA A CA 1
ATOM 754 C C . ALA A 1 93 ? -7.467 0.865 22.745 1.00 90.38 93 ALA A C 1
ATOM 756 O O . ALA A 1 93 ? -8.688 0.775 22.658 1.00 90.38 93 ALA A O 1
ATOM 757 N N . LEU A 1 94 ? -6.837 0.990 23.917 1.00 93.50 94 LEU A N 1
ATOM 758 C CA . LEU A 1 94 ? -7.537 1.046 25.197 1.00 93.50 94 LEU A CA 1
ATOM 759 C C . LEU A 1 94 ? -8.425 2.292 25.306 1.00 93.50 94 LEU A C 1
ATOM 761 O O . LEU A 1 94 ? -9.580 2.181 25.700 1.00 93.50 94 LEU A O 1
ATOM 765 N N . GLU A 1 95 ? -7.914 3.465 24.924 1.00 95.19 95 GLU A N 1
ATOM 766 C CA . GLU A 1 95 ? -8.689 4.714 24.925 1.00 95.19 95 GLU A CA 1
ATOM 767 C C . GLU A 1 95 ? -9.919 4.608 24.013 1.00 95.19 95 GLU A C 1
ATOM 769 O O . GLU A 1 95 ? -11.035 4.882 24.452 1.00 95.19 95 GLU A O 1
ATOM 774 N N . MET A 1 96 ? -9.736 4.110 22.786 1.00 93.81 96 MET A N 1
ATOM 775 C CA . MET A 1 96 ? -10.830 3.879 21.839 1.00 93.81 96 MET A CA 1
ATOM 776 C C . MET A 1 96 ? -11.853 2.866 22.364 1.00 93.81 96 MET A C 1
ATOM 778 O O . MET A 1 96 ? -13.053 3.034 22.156 1.00 93.81 96 MET A O 1
ATOM 782 N N . TRP A 1 97 ? -11.397 1.819 23.053 1.00 92.06 97 TRP A N 1
ATOM 783 C CA . TRP A 1 97 ? -12.274 0.820 23.658 1.00 92.06 97 TRP A CA 1
ATOM 784 C C . TRP A 1 97 ? -13.126 1.405 24.789 1.00 92.06 97 TRP A C 1
ATOM 786 O O . TRP A 1 97 ? -14.327 1.153 24.864 1.00 92.06 97 TRP A O 1
ATOM 796 N N . GLU A 1 98 ? -12.534 2.226 25.656 1.00 93.75 98 GLU A N 1
ATOM 797 C CA . GLU A 1 98 ? -13.270 2.917 26.719 1.00 93.75 98 GLU A CA 1
ATOM 798 C C . GLU A 1 98 ? -14.265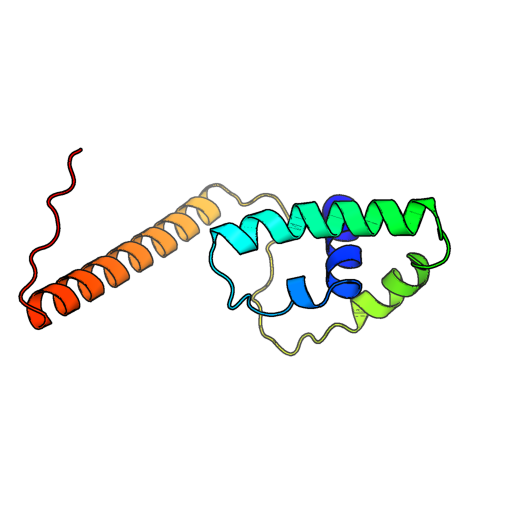 3.951 26.169 1.00 93.75 98 GLU A C 1
ATOM 800 O O . GLU A 1 98 ? -15.360 4.109 26.715 1.00 93.75 98 GLU A O 1
ATOM 805 N N . ASP A 1 99 ? -13.914 4.651 25.088 1.00 92.62 99 ASP A N 1
ATOM 806 C CA . ASP A 1 99 ? -14.840 5.534 24.367 1.00 92.62 99 ASP A CA 1
ATOM 807 C C . ASP A 1 99 ? -16.017 4.742 23.783 1.00 92.62 99 ASP A C 1
ATOM 809 O O . ASP A 1 99 ? -17.176 5.120 23.957 1.00 92.62 99 ASP A O 1
ATOM 813 N N . TYR A 1 100 ? -15.742 3.597 23.158 1.00 87.50 100 TYR A N 1
ATOM 814 C CA . TYR A 1 100 ? -16.771 2.727 22.593 1.00 87.50 100 TYR A CA 1
ATOM 815 C C . TYR A 1 100 ? -17.746 2.202 23.655 1.00 87.50 100 TYR A C 1
ATOM 817 O O . TYR A 1 100 ? -18.961 2.265 23.470 1.00 87.50 100 TYR A O 1
ATOM 825 N N . LYS A 1 101 ? -17.237 1.754 24.809 1.00 88.06 101 LYS A N 1
ATOM 826 C CA . LYS A 1 101 ? -18.086 1.323 25.931 1.00 88.06 101 LYS A CA 1
ATOM 827 C C . LYS A 1 101 ? -18.990 2.443 26.446 1.00 88.06 101 LYS A C 1
ATOM 829 O O . LYS A 1 101 ? -20.127 2.172 26.827 1.00 88.06 101 LYS A O 1
ATOM 834 N N . ARG A 1 102 ? -18.508 3.692 26.451 1.00 89.19 102 ARG A N 1
ATOM 835 C CA . ARG A 1 102 ? -19.331 4.858 26.806 1.00 89.19 102 ARG A CA 1
ATOM 836 C C . ARG A 1 102 ? -20.453 5.086 25.798 1.00 89.19 102 ARG A C 1
ATOM 838 O O . ARG A 1 102 ? -21.594 5.232 26.220 1.00 89.19 102 ARG A O 1
ATOM 845 N N . LEU A 1 103 ? -20.152 5.033 24.501 1.00 89.38 103 LEU A N 1
ATOM 846 C CA . LEU A 1 103 ? -21.162 5.163 23.443 1.00 89.38 103 LEU A CA 1
ATOM 847 C C . LEU A 1 103 ? -22.239 4.073 23.534 1.00 89.38 103 LEU A C 1
ATOM 849 O O . LEU A 1 103 ? -23.425 4.365 23.430 1.00 89.38 103 LEU A O 1
ATOM 853 N N . LEU A 1 104 ? -21.845 2.827 23.801 1.00 86.31 104 LEU A N 1
ATOM 854 C CA . LEU A 1 104 ? -22.792 1.726 24.004 1.00 86.31 104 LEU A CA 1
ATOM 855 C C . LEU A 1 104 ? -23.705 1.950 25.216 1.00 86.31 104 LEU A C 1
ATOM 857 O O . LEU A 1 104 ? -24.915 1.739 25.126 1.00 86.31 104 LEU A O 1
ATOM 861 N N . ALA A 1 105 ? -23.147 2.435 26.329 1.00 84.06 105 ALA A N 1
ATOM 862 C CA . ALA A 1 105 ? -23.930 2.778 27.513 1.00 84.06 105 ALA A CA 1
ATOM 863 C C . ALA A 1 105 ? -24.935 3.912 27.238 1.00 84.06 105 ALA A C 1
ATOM 865 O O . ALA A 1 105 ? -26.058 3.864 27.739 1.00 84.06 105 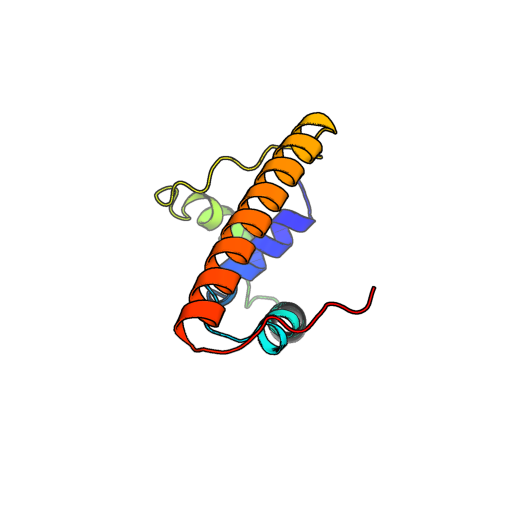ALA A O 1
ATOM 866 N N . GLU A 1 106 ? -24.564 4.902 26.420 1.00 84.88 106 GLU A N 1
ATOM 867 C CA . GLU A 1 106 ? -25.462 5.976 25.973 1.00 84.88 106 GLU A CA 1
ATOM 868 C C . GLU A 1 106 ? -26.582 5.465 25.055 1.00 84.88 106 GLU A C 1
ATOM 870 O O . GLU A 1 106 ? -27.696 5.989 25.090 1.00 84.88 106 GLU A O 1
ATOM 875 N N . TRP A 1 107 ? -26.316 4.429 24.257 1.00 84.94 107 TRP A N 1
ATOM 876 C CA . TRP A 1 107 ? -27.287 3.834 23.331 1.00 84.94 107 TRP A CA 1
ATOM 877 C C . TRP A 1 107 ? -28.143 2.723 23.953 1.00 84.94 107 TRP A C 1
ATOM 879 O O . TRP A 1 107 ? -29.062 2.225 23.306 1.00 84.94 107 TRP A O 1
ATOM 889 N N . GLY A 1 108 ? -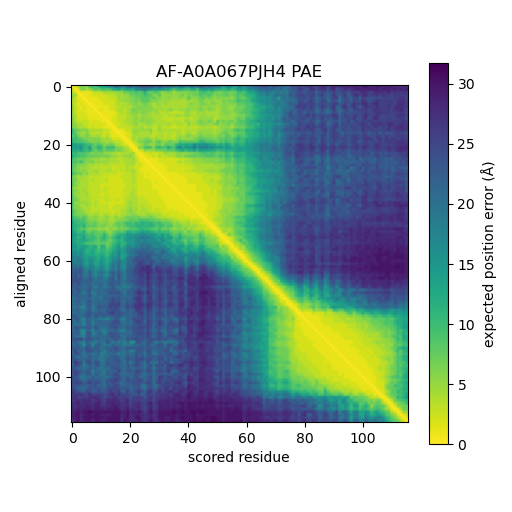27.896 2.360 25.215 1.00 77.12 108 GLY A N 1
ATOM 890 C CA . GLY A 1 108 ? -28.635 1.302 25.909 1.00 77.12 108 GLY A CA 1
ATOM 891 C C . GLY A 1 108 ? -28.317 -0.112 25.409 1.00 77.12 108 GLY A C 1
ATOM 892 O O . GLY A 1 108 ? -29.078 -1.038 25.688 1.00 77.12 108 GLY A O 1
ATOM 893 N N . GLU A 1 109 ? -27.205 -0.288 24.690 1.00 74.56 109 GLU A N 1
ATOM 894 C CA . GLU A 1 109 ? -26.714 -1.582 24.214 1.00 74.56 109 GLU A CA 1
ATOM 895 C C . GLU A 1 109 ? -25.559 -2.080 25.093 1.00 74.56 109 GLU A C 1
ATOM 897 O O . GLU A 1 109 ? -24.734 -1.312 25.587 1.00 74.56 109 GLU A O 1
ATOM 902 N N . THR A 1 110 ? -25.489 -3.392 25.321 1.00 69.88 110 THR A N 1
ATOM 903 C CA . THR A 1 110 ? -24.389 -4.014 26.071 1.00 69.88 110 THR A CA 1
ATOM 904 C C . THR A 1 110 ? -23.322 -4.527 25.117 1.00 69.88 110 THR A C 1
ATOM 906 O O . THR A 1 110 ? -23.654 -5.143 24.106 1.00 69.88 110 THR A O 1
ATOM 909 N N . VAL A 1 111 ? -22.050 -4.334 25.477 1.00 64.44 111 VAL A N 1
ATOM 910 C CA . VAL A 1 111 ? -20.898 -4.895 24.755 1.00 64.44 111 VAL A CA 1
ATOM 911 C C . VAL A 1 111 ? -21.118 -6.402 24.556 1.00 64.44 111 VAL A C 1
ATOM 913 O O . VAL A 1 111 ? -21.367 -7.094 25.550 1.00 64.44 111 VAL A O 1
ATOM 916 N N . PRO A 1 112 ? -21.046 -6.932 23.321 1.00 68.19 112 PRO A N 1
ATOM 917 C CA . PRO A 1 112 ? -21.028 -8.372 23.111 1.00 68.19 112 PRO A CA 1
ATOM 918 C C . PRO A 1 112 ? -19.857 -8.953 23.907 1.00 68.19 112 PRO A C 1
ATOM 920 O O . PRO A 1 112 ? -18.722 -8.532 23.712 1.00 68.19 112 PRO A O 1
ATOM 923 N N . MET A 1 113 ? -20.135 -9.859 24.847 1.00 57.25 113 MET A N 1
ATOM 924 C CA . MET A 1 113 ? -19.095 -10.606 25.558 1.00 57.25 113 MET A CA 1
ATOM 925 C C . MET A 1 113 ? -18.197 -11.280 24.519 1.00 57.25 113 MET A C 1
ATOM 927 O O . MET A 1 113 ? -18.669 -12.168 23.804 1.00 57.25 113 MET A O 1
ATOM 931 N N . ASP A 1 114 ? -16.941 -10.841 24.425 1.00 60.59 114 ASP A N 1
ATOM 932 C CA . ASP A 1 114 ? -15.938 -11.512 23.607 1.00 60.59 114 ASP A CA 1
ATOM 933 C C . ASP A 1 114 ? -15.828 -12.964 24.087 1.00 60.59 114 ASP A C 1
ATOM 935 O O . ASP A 1 114 ? -15.596 -13.248 25.264 1.00 60.59 114 ASP A O 1
ATOM 939 N N . VAL A 1 115 ? -16.089 -13.885 23.161 1.00 51.25 115 VAL A N 1
ATOM 940 C CA . VAL A 1 115 ? -15.764 -15.299 23.308 1.00 51.25 115 VAL A CA 1
ATOM 941 C C . VAL A 1 115 ? -14.274 -15.399 23.006 1.00 51.25 115 VAL A C 1
ATOM 943 O O . VAL A 1 115 ? -13.874 -15.093 21.882 1.00 51.25 115 VAL A O 1
ATOM 946 N N . ASP A 1 116 ? -13.500 -15.754 24.034 1.00 47.81 116 ASP A N 1
ATOM 947 C CA . ASP A 1 116 ? -12.056 -16.032 23.969 1.00 47.81 116 ASP A CA 1
ATOM 948 C C . ASP A 1 116 ? -11.649 -16.911 22.768 1.00 47.81 116 ASP A C 1
ATOM 950 O O . ASP A 1 116 ? -12.388 -17.875 22.438 1.00 47.81 116 ASP A O 1
#

Radius of gyration: 20.68 Å; Cα contacts (8 Å, |Δi|>4): 24; chains: 1; bounding box: 48×37×52 Å

Mean predicted aligned error: 16.21 Å

Foldseek 3Di:
DDPVVLVVLLLCVVDVCVVDDDPDDPVVVVCVVVVSVVVVVVCCVVPVPPRPSVVSVVCVVVPDPPPCPDDDDPDDDDPVNVVVVVVVVVVVVVVVVVVVCVVCVVVVHDDDPDDD

Sequence (116 aa):
QNVIERIFGVMKWQWRILVLPPEYGMDIQTRIPAALCAIHNFIRRFDPDYIDANKFQGDLLDEDNDVAWGDLAEGPANAAERARANTRRDRIALEMWEDYKRLLAEWGETVPMDVD

Solvent-accessible surface area (backbone atoms only — not comparable to full-atom values): 7338 Å² total; per-residue (Å²): 136,61,73,66,60,54,52,54,49,56,50,35,74,78,36,56,73,74,70,48,86,73,91,59,56,70,82,53,55,70,46,47,63,60,52,50,51,51,51,52,53,50,46,48,73,79,41,63,74,79,63,57,68,71,59,49,69,62,53,70,78,67,70,68,80,84,63,86,70,71,84,78,75,93,66,83,78,49,74,68,56,51,51,53,52,48,54,53,50,54,52,50,53,51,52,54,48,55,51,50,54,49,52,30,60,75,70,75,47,76,80,79,81,81,78,130